Protein AF-A0A820R2N9-F1 (afdb_monomer_lite)

Foldseek 3Di:
DQDPPPQPAAWPDKDAQLAHNLWIWTDGQFFAIWIQGNVRDTDGQDDPPDTGAKDWDAALNNQWIWIAHQQQKIWIAGPPVRHTDDIDGDADPVRGGHGDDDDDHDNDDPDDPPD

Secondary structure (DSSP, 8-state):
----TT--S-EEEEEEETTEEEEEEEEESSS--EEE-TT--EEE--BTTB-S--EEEE-SSSSEEEEE-TTSEEEEEETTT--EEEEEE-B-TTS-B---------SSS------

Sequence (115 aa):
RTRISCLKSPILKVQFHPRKSSYLLICPMKHPPILIDNNGKNTIVTIDDEPNDIISTFDRKGEHIILGNSRGLMVVKTFPDLKTISSFRITTGTNTNTVLRHIEIPRRGKYKLNL

Organism: NCBI:txid433720

pLDDT: mean 86.58, std 12.35, range [49.25, 97.25]

InterPro domains:
  IPR037850 Retinoblastoma-binding protein 5/Swd1 [PTHR44040] (6-111)

Structure (mmCIF, N/CA/C/O backbone):
data_AF-A0A820R2N9-F1
#
_entry.id   AF-A0A820R2N9-F1
#
loop_
_atom_site.group_PDB
_atom_site.id
_atom_site.type_symbol
_atom_site.label_atom_id
_atom_site.label_alt_id
_atom_site.label_comp_id
_atom_site.label_asym_id
_atom_site.label_entity_id
_atom_site.label_seq_id
_atom_site.pdbx_PDB_ins_code
_atom_site.Cartn_x
_atom_site.Cartn_y
_atom_site.Cartn_z
_atom_site.occupancy
_atom_site.B_iso_or_equiv
_atom_site.auth_seq_id
_atom_site.auth_comp_id
_atom_site.auth_asym_id
_atom_site.auth_atom_id
_atom_site.pdbx_PDB_model_num
ATOM 1 N N . ARG A 1 1 ? -21.145 3.793 2.844 1.00 49.25 1 ARG A N 1
ATOM 2 C CA . ARG A 1 1 ? -20.503 3.007 1.757 1.00 49.25 1 ARG A CA 1
ATOM 3 C 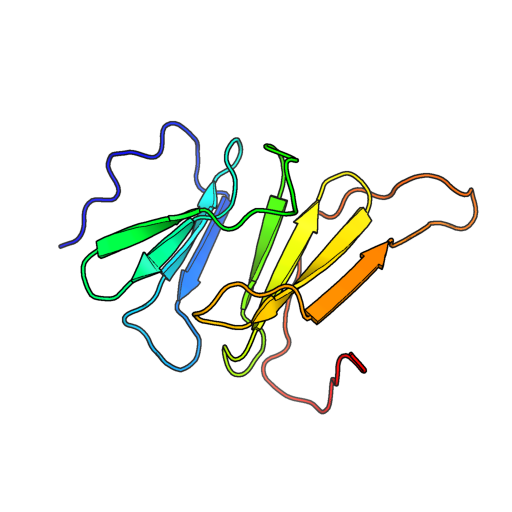C . ARG A 1 1 ? -19.506 3.924 1.048 1.00 49.25 1 ARG A C 1
ATOM 5 O O . ARG A 1 1 ? -19.941 4.768 0.278 1.00 49.25 1 ARG A O 1
ATOM 12 N N . THR A 1 2 ? -18.211 3.834 1.356 1.00 51.66 2 THR A N 1
ATOM 13 C CA . THR A 1 2 ? -17.172 4.698 0.761 1.00 51.66 2 THR A CA 1
ATOM 14 C C . THR A 1 2 ? -16.985 4.326 -0.711 1.00 51.66 2 THR A C 1
ATOM 16 O O . THR A 1 2 ? -16.623 3.191 -1.015 1.00 51.66 2 THR A O 1
ATOM 19 N N . ARG A 1 3 ? -17.292 5.241 -1.639 1.00 54.88 3 ARG A N 1
ATOM 20 C CA . ARG A 1 3 ? -16.974 5.071 -3.065 1.00 54.88 3 ARG A CA 1
ATOM 21 C C . ARG A 1 3 ? -15.584 5.640 -3.312 1.00 54.88 3 ARG A C 1
ATOM 23 O O . ARG A 1 3 ? -15.369 6.829 -3.121 1.00 54.88 3 ARG A O 1
ATOM 30 N N . ILE A 1 4 ? -14.665 4.804 -3.777 1.00 60.75 4 ILE A N 1
ATOM 31 C CA . ILE A 1 4 ? -13.340 5.244 -4.219 1.00 60.75 4 ILE A CA 1
ATOM 32 C C . ILE A 1 4 ? -13.470 5.606 -5.704 1.00 60.75 4 ILE A C 1
ATOM 34 O O . ILE A 1 4 ? -13.144 4.820 -6.585 1.00 60.75 4 ILE A O 1
ATOM 38 N N . SER A 1 5 ? -14.079 6.758 -5.990 1.00 55.47 5 SER A N 1
ATOM 39 C CA . SER A 1 5 ? -14.441 7.188 -7.352 1.00 55.47 5 SER A CA 1
ATOM 40 C C . SER A 1 5 ? -13.302 7.869 -8.121 1.00 55.47 5 SER A C 1
ATOM 42 O O . SER A 1 5 ? -13.456 8.159 -9.303 1.00 55.47 5 SER A O 1
ATOM 44 N N . CYS A 1 6 ? -12.162 8.132 -7.478 1.00 57.44 6 CYS A N 1
ATOM 45 C CA . CYS A 1 6 ? -11.064 8.916 -8.051 1.00 57.44 6 CYS A CA 1
ATOM 46 C C . CYS A 1 6 ? -9.921 8.083 -8.659 1.00 57.44 6 CYS A C 1
ATOM 48 O O . CYS A 1 6 ? -8.960 8.655 -9.170 1.00 57.44 6 CYS A O 1
ATOM 50 N N . LEU A 1 7 ? -9.996 6.749 -8.624 1.00 68.50 7 LEU A N 1
ATOM 51 C CA . LEU A 1 7 ? -8.955 5.881 -9.178 1.00 68.50 7 LEU A CA 1
ATOM 52 C C . LEU A 1 7 ? -9.228 5.599 -10.660 1.00 68.50 7 LEU A C 1
ATOM 54 O O . LEU A 1 7 ? -10.092 4.801 -11.004 1.00 68.50 7 LEU A O 1
ATOM 58 N N . LYS A 1 8 ? -8.471 6.262 -11.544 1.00 81.00 8 LYS A N 1
ATOM 59 C CA . LYS A 1 8 ? -8.556 6.103 -13.011 1.00 81.00 8 LYS A CA 1
ATOM 60 C C . LYS A 1 8 ? -7.707 4.940 -13.556 1.00 81.00 8 LYS A C 1
ATOM 62 O O . LYS A 1 8 ? -7.435 4.886 -14.753 1.00 81.00 8 LYS A O 1
ATOM 67 N N . SER A 1 9 ? -7.263 4.018 -12.701 1.00 86.25 9 SER A N 1
ATOM 68 C CA . SER A 1 9 ? -6.494 2.831 -13.099 1.00 86.25 9 SER A CA 1
ATOM 69 C C . SER A 1 9 ? -6.996 1.564 -12.397 1.00 86.25 9 SER A C 1
ATOM 71 O O . SER A 1 9 ? -7.563 1.663 -11.306 1.00 86.25 9 SER A O 1
ATOM 73 N N . PRO A 1 10 ? -6.803 0.374 -13.006 1.00 90.62 10 PRO A N 1
ATOM 74 C CA . PRO A 1 10 ? -7.122 -0.897 -12.365 1.00 90.62 10 PRO A CA 1
ATOM 75 C C . PRO A 1 10 ? -6.438 -1.043 -11.005 1.00 90.62 10 PRO A C 1
ATOM 77 O O . PRO A 1 10 ? -5.314 -0.575 -10.806 1.00 90.62 10 PRO A O 1
ATOM 80 N N . ILE A 1 11 ? -7.112 -1.721 -10.079 1.00 91.25 11 ILE A N 1
ATOM 81 C CA . ILE A 1 11 ? -6.592 -1.983 -8.738 1.00 91.25 11 ILE A CA 1
ATOM 82 C C . ILE A 1 11 ? -5.876 -3.328 -8.736 1.00 91.25 11 ILE A C 1
ATOM 84 O O . ILE A 1 11 ? -6.486 -4.346 -9.048 1.00 91.25 11 ILE A O 1
ATOM 88 N N . LEU A 1 12 ? -4.593 -3.329 -8.371 1.00 91.94 12 LEU A N 1
ATOM 89 C CA . LEU A 1 12 ? -3.780 -4.544 -8.293 1.00 91.94 12 LEU A CA 1
ATOM 90 C C . LEU A 1 12 ? -3.940 -5.251 -6.948 1.00 91.94 12 LEU A C 1
ATOM 92 O O . LEU A 1 12 ? -3.959 -6.476 -6.881 1.00 91.94 12 LEU A O 1
ATOM 96 N N . LYS A 1 13 ? -4.034 -4.477 -5.862 1.00 94.56 13 LYS A N 1
ATOM 97 C CA . LYS A 1 13 ? -4.138 -5.009 -4.501 1.00 94.56 13 LYS A CA 1
ATOM 98 C C . LYS A 1 13 ? -4.935 -4.068 -3.610 1.00 94.56 13 LYS A C 1
ATOM 100 O O . LYS A 1 13 ? -4.795 -2.850 -3.690 1.00 94.56 13 LYS A O 1
ATOM 105 N N . VAL A 1 14 ? -5.731 -4.654 -2.724 1.00 94.94 14 VAL A N 1
ATOM 106 C CA . VAL A 1 14 ? -6.385 -3.967 -1.609 1.00 94.94 14 VAL A CA 1
ATOM 107 C C . VAL A 1 14 ? -6.070 -4.742 -0.338 1.00 94.94 14 VAL A C 1
ATOM 109 O O . VAL A 1 14 ? -6.120 -5.971 -0.332 1.00 94.94 14 VAL A O 1
ATOM 112 N N . GLN A 1 15 ? -5.740 -4.037 0.737 1.00 96.88 15 GLN A N 1
ATOM 113 C CA . GLN A 1 15 ? -5.398 -4.645 2.013 1.00 96.88 15 GLN A CA 1
ATOM 114 C C . GLN A 1 15 ? -5.960 -3.821 3.170 1.00 96.88 15 GLN A C 1
ATOM 116 O O . GLN A 1 15 ? -5.627 -2.651 3.333 1.00 96.88 15 GLN A O 1
ATOM 121 N N . PHE A 1 16 ? -6.776 -4.446 4.017 1.00 96.88 16 PHE A N 1
ATOM 122 C CA . PHE A 1 16 ? -7.142 -3.860 5.305 1.00 96.88 16 PHE A CA 1
ATOM 123 C C . PHE A 1 16 ? -5.935 -3.822 6.236 1.00 96.88 16 PHE A C 1
ATOM 125 O O . PHE A 1 16 ? -5.127 -4.756 6.258 1.00 96.88 16 PHE A O 1
ATOM 132 N N . HIS A 1 17 ? -5.848 -2.789 7.068 1.00 97.12 17 HIS A N 1
ATOM 133 C CA . HIS A 1 17 ? -4.870 -2.793 8.146 1.00 97.12 17 HIS A CA 1
ATOM 134 C C . HIS A 1 17 ? -5.152 -3.975 9.099 1.00 97.12 17 HIS A C 1
ATOM 136 O O . HIS A 1 17 ? -6.275 -4.117 9.597 1.00 97.12 17 HIS A O 1
ATOM 142 N N . PRO A 1 18 ? -4.147 -4.812 9.424 1.00 96.00 18 PRO A N 1
ATOM 143 C CA . PRO A 1 18 ? -4.350 -6.114 10.074 1.00 96.00 18 PRO A CA 1
ATOM 144 C C . PRO A 1 18 ? -4.941 -6.038 11.491 1.00 96.00 18 PRO A C 1
ATOM 146 O O . PRO A 1 18 ? -5.438 -7.037 12.007 1.00 96.00 18 PRO A O 1
ATOM 149 N N . ARG A 1 19 ? -4.873 -4.868 12.141 1.00 96.06 19 ARG A N 1
ATOM 150 C CA . ARG A 1 19 ? -5.418 -4.610 13.492 1.00 96.06 19 ARG A CA 1
ATOM 151 C C . ARG A 1 19 ? -6.453 -3.484 13.577 1.00 96.06 19 ARG A C 1
ATOM 153 O O . ARG A 1 19 ? -6.997 -3.258 14.648 1.00 96.06 19 ARG A O 1
ATOM 160 N N . LYS A 1 20 ? -6.698 -2.758 12.484 1.00 95.19 20 LYS A N 1
ATOM 161 C CA . LYS A 1 20 ? -7.528 -1.540 12.459 1.00 95.19 20 LYS A CA 1
ATOM 162 C C . LYS A 1 20 ? -8.322 -1.530 11.154 1.00 95.19 20 LYS A C 1
ATOM 164 O O . LYS A 1 20 ? -7.943 -0.859 10.205 1.00 95.19 20 LYS A O 1
ATOM 169 N N . SER A 1 21 ? -9.401 -2.308 11.085 1.00 90.56 21 SER A N 1
ATOM 170 C CA . SER A 1 21 ? -10.192 -2.529 9.856 1.00 90.56 21 SER A CA 1
ATOM 171 C C . SER A 1 21 ? -10.780 -1.260 9.228 1.00 90.56 21 SER A C 1
ATOM 173 O O . SER A 1 21 ? -11.253 -1.292 8.097 1.00 90.56 21 SER A O 1
ATOM 175 N N . SER A 1 22 ? -10.738 -0.145 9.948 1.00 91.50 22 SER A N 1
ATOM 176 C CA . SER A 1 22 ? -11.133 1.179 9.491 1.00 91.50 22 SER A CA 1
ATOM 177 C C . SER A 1 22 ? -10.124 1.841 8.536 1.00 91.50 22 SER A C 1
ATOM 179 O O . SER A 1 22 ? -10.469 2.833 7.904 1.00 91.50 22 SER A O 1
ATOM 181 N N . TYR A 1 23 ? -8.915 1.281 8.398 1.00 95.50 23 TYR A N 1
ATOM 182 C CA . TYR A 1 23 ? -7.911 1.709 7.423 1.00 95.50 23 TYR A CA 1
ATOM 183 C C . TYR A 1 23 ? -7.786 0.715 6.268 1.00 95.50 23 TYR A C 1
ATOM 185 O O . TYR A 1 23 ? -7.764 -0.506 6.468 1.00 95.50 23 TYR A O 1
ATOM 193 N N . LEU A 1 24 ? -7.618 1.256 5.063 1.00 95.44 24 LEU A N 1
ATOM 194 C CA . LEU A 1 24 ? -7.493 0.493 3.826 1.00 95.44 24 LEU A CA 1
ATOM 195 C C . LEU A 1 24 ? -6.287 0.978 3.021 1.00 95.44 24 LEU A C 1
ATOM 197 O O . LEU A 1 24 ? -6.178 2.162 2.726 1.00 95.44 24 LEU A O 1
ATOM 201 N N . LEU A 1 25 ? -5.402 0.067 2.636 1.00 96.06 25 LEU A N 1
ATOM 202 C CA . LEU A 1 25 ? -4.290 0.333 1.730 1.00 96.06 25 LEU A CA 1
ATOM 203 C C . LEU A 1 25 ? -4.635 -0.203 0.340 1.00 96.06 25 LEU A C 1
ATOM 205 O O . LEU A 1 25 ? -4.968 -1.378 0.179 1.00 96.06 25 LEU A O 1
ATOM 209 N N . ILE A 1 26 ? -4.561 0.659 -0.665 1.00 94.44 26 ILE A N 1
ATOM 210 C CA . ILE A 1 26 ? -4.908 0.357 -2.053 1.00 94.44 26 ILE A CA 1
ATOM 211 C C . ILE A 1 26 ? -3.669 0.541 -2.913 1.00 94.44 26 ILE A C 1
ATOM 213 O O . ILE A 1 26 ? -3.009 1.567 -2.813 1.00 94.44 26 ILE A O 1
ATOM 217 N N . CYS A 1 27 ? -3.378 -0.423 -3.784 1.00 93.19 27 CYS A N 1
ATOM 218 C CA . CYS A 1 27 ? -2.312 -0.345 -4.783 1.00 93.19 27 CYS A CA 1
ATOM 219 C C 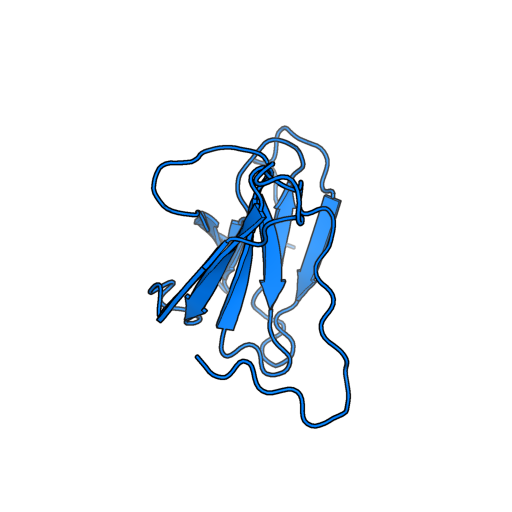. CYS A 1 27 ? -2.933 -0.322 -6.189 1.00 93.19 27 CYS A C 1
ATOM 221 O O . CYS A 1 27 ? -3.312 -1.382 -6.703 1.00 93.19 27 CYS A O 1
ATOM 223 N N . PRO A 1 28 ? -3.085 0.859 -6.807 1.00 91.75 28 PRO A N 1
ATOM 224 C CA . PRO A 1 28 ? -3.459 0.983 -8.211 1.00 91.75 28 PRO A CA 1
ATOM 225 C C . PRO A 1 28 ? -2.306 0.572 -9.134 1.00 91.75 28 PRO A C 1
ATOM 227 O O . PRO A 1 28 ? -1.150 0.543 -8.726 1.00 91.75 28 PRO A O 1
ATOM 230 N N . MET A 1 29 ? -2.609 0.286 -10.400 1.00 87.94 29 MET A N 1
ATOM 231 C CA . MET A 1 29 ? -1.589 -0.125 -11.370 1.00 87.94 29 MET A CA 1
ATOM 232 C C . MET A 1 29 ? -0.686 1.024 -11.833 1.00 87.94 29 MET A C 1
ATOM 234 O O . MET A 1 29 ? 0.489 0.800 -12.072 1.00 87.94 29 MET A O 1
ATOM 238 N N . LYS A 1 30 ? -1.231 2.235 -12.003 1.00 86.69 30 LYS A N 1
ATOM 239 C CA . LYS A 1 30 ? -0.512 3.381 -12.603 1.00 86.69 30 LYS A CA 1
ATOM 240 C C . LYS A 1 30 ? -0.271 4.543 -11.640 1.00 86.69 30 LYS A C 1
ATOM 242 O O . LYS A 1 30 ? 0.178 5.602 -12.063 1.00 86.69 30 LYS A O 1
ATOM 247 N N . HIS A 1 31 ? -0.660 4.393 -10.381 1.00 87.94 31 HIS A N 1
ATOM 248 C CA . HIS A 1 31 ? -0.581 5.458 -9.385 1.00 87.94 31 HIS A CA 1
ATOM 249 C C . HIS A 1 31 ? 0.057 4.917 -8.111 1.00 87.94 31 HIS A C 1
ATOM 251 O O . HIS A 1 31 ? -0.042 3.711 -7.864 1.00 87.94 31 HIS A O 1
ATOM 257 N N . PRO A 1 32 ? 0.655 5.786 -7.281 1.00 91.12 32 PRO A N 1
ATOM 258 C CA . PRO A 1 32 ? 1.168 5.363 -5.994 1.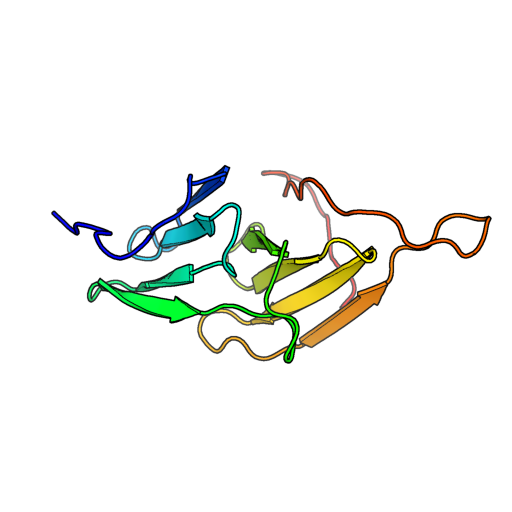00 91.12 32 PRO A CA 1
ATOM 259 C C . PRO A 1 32 ? 0.072 4.748 -5.113 1.00 91.12 32 PRO A C 1
ATOM 261 O O . PRO A 1 32 ? -1.116 5.064 -5.273 1.00 91.12 32 PRO A O 1
ATOM 264 N N . PRO A 1 33 ? 0.461 3.905 -4.147 1.00 93.75 33 PRO A N 1
ATOM 265 C CA . PRO A 1 33 ? -0.453 3.390 -3.151 1.00 93.75 33 PRO A CA 1
ATOM 266 C C . PRO A 1 33 ? -1.192 4.499 -2.401 1.00 93.75 33 PRO A C 1
ATOM 268 O O . PRO A 1 33 ? -0.649 5.568 -2.125 1.00 93.75 33 PRO A O 1
ATOM 271 N N . ILE A 1 34 ? -2.441 4.224 -2.042 1.00 93.50 34 ILE A N 1
ATOM 272 C CA . ILE A 1 34 ? -3.306 5.144 -1.308 1.00 93.50 34 ILE A CA 1
ATOM 273 C C . ILE A 1 34 ? -3.705 4.492 0.008 1.00 93.50 34 ILE A C 1
ATOM 275 O O . ILE A 1 34 ? -4.260 3.393 0.021 1.00 93.50 34 ILE A O 1
ATOM 279 N N . LEU A 1 35 ? -3.449 5.193 1.108 1.00 95.31 35 LEU A N 1
ATOM 280 C CA . LEU A 1 35 ? -3.983 4.876 2.421 1.00 95.31 35 LEU A CA 1
ATOM 281 C C . LEU A 1 35 ? -5.283 5.654 2.626 1.00 95.31 35 LEU A C 1
ATOM 283 O O . LEU A 1 35 ? -5.291 6.882 2.586 1.00 95.31 35 LEU A O 1
ATOM 287 N N . ILE A 1 36 ? -6.370 4.933 2.861 1.00 93.75 36 ILE A N 1
ATOM 288 C CA . ILE A 1 36 ? -7.667 5.493 3.224 1.00 93.75 36 ILE A CA 1
ATOM 289 C C . ILE A 1 36 ? -7.847 5.335 4.727 1.00 93.75 36 ILE A C 1
ATOM 291 O O . ILE A 1 36 ? -7.666 4.236 5.261 1.00 93.75 36 ILE A O 1
ATOM 295 N N . ASP A 1 37 ? -8.189 6.431 5.397 1.00 91.38 37 ASP A N 1
ATOM 296 C CA . ASP A 1 37 ? -8.507 6.433 6.821 1.00 91.38 37 ASP A CA 1
ATOM 297 C C . ASP A 1 37 ? -1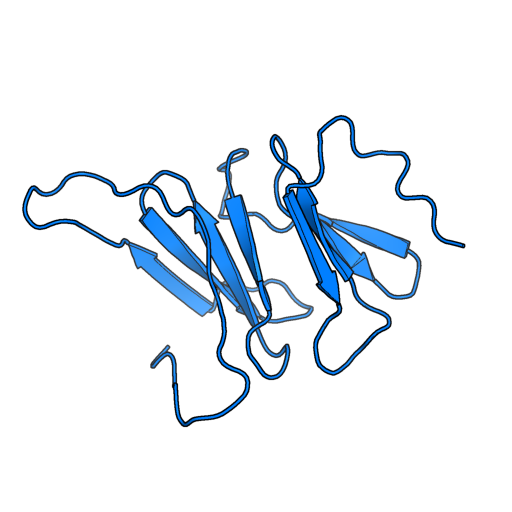0.003 6.221 7.107 1.00 91.38 37 ASP A C 1
ATOM 299 O O . ASP A 1 37 ? -10.848 6.107 6.214 1.00 91.38 37 ASP A O 1
ATOM 303 N N . ASN A 1 38 ? -10.331 6.209 8.396 1.00 86.62 38 ASN A N 1
ATOM 304 C CA . ASN A 1 38 ? -11.677 5.991 8.917 1.00 86.62 38 ASN A CA 1
ATOM 305 C C . ASN A 1 38 ? -12.694 7.041 8.441 1.00 86.62 38 ASN A C 1
ATOM 307 O O . ASN A 1 38 ? -13.891 6.763 8.406 1.00 86.62 38 ASN A O 1
ATOM 311 N N . ASN A 1 39 ? -12.221 8.238 8.096 1.00 87.38 39 ASN A N 1
ATOM 312 C CA . ASN A 1 39 ? -13.036 9.358 7.640 1.00 87.38 39 ASN A CA 1
ATOM 313 C C . ASN A 1 39 ? -13.164 9.373 6.107 1.00 87.38 39 ASN A C 1
ATOM 315 O O . ASN A 1 39 ? -13.804 10.261 5.547 1.00 87.38 39 ASN A O 1
ATOM 319 N N . GLY A 1 40 ? -12.554 8.402 5.417 1.00 84.69 40 GLY A N 1
ATOM 320 C CA . GLY A 1 40 ? -12.489 8.358 3.961 1.00 84.69 40 GLY A CA 1
ATOM 321 C C . GLY A 1 40 ? -11.478 9.339 3.365 1.00 84.69 40 GLY A C 1
ATOM 322 O O . GLY A 1 40 ? -11.524 9.580 2.159 1.00 84.69 40 GLY A O 1
ATOM 323 N N . LYS A 1 41 ? -10.573 9.912 4.172 1.00 89.75 41 LYS A N 1
ATOM 324 C CA . LYS A 1 41 ? -9.477 10.741 3.665 1.00 89.75 41 LYS A CA 1
ATOM 325 C C . LYS A 1 41 ? -8.460 9.843 2.972 1.00 89.75 41 LYS A C 1
ATOM 327 O O . LYS A 1 41 ? -8.013 8.841 3.528 1.00 89.75 41 LYS A O 1
ATOM 332 N N . ASN A 1 42 ? -8.069 10.261 1.774 1.00 90.31 42 ASN A N 1
ATOM 333 C CA . ASN A 1 42 ? -7.069 9.585 0.962 1.00 90.31 42 ASN A CA 1
ATOM 334 C C . ASN A 1 42 ? -5.702 10.237 1.184 1.00 90.31 42 ASN A C 1
ATOM 336 O O . ASN A 1 42 ? -5.544 11.436 0.954 1.00 90.31 42 ASN A O 1
ATOM 340 N N . THR A 1 43 ? -4.713 9.441 1.570 1.00 92.94 43 THR A N 1
ATOM 341 C CA . THR A 1 43 ? -3.316 9.861 1.702 1.00 92.94 43 THR A CA 1
ATOM 342 C C . THR A 1 43 ? -2.467 9.055 0.728 1.00 92.94 43 THR A C 1
ATOM 344 O O . THR A 1 43 ? -2.496 7.826 0.745 1.00 92.94 43 THR A O 1
ATOM 347 N N . ILE A 1 44 ? -1.721 9.739 -0.138 1.00 92.31 44 ILE A N 1
ATOM 348 C CA . ILE A 1 44 ? -0.800 9.096 -1.080 1.00 92.31 44 ILE A CA 1
ATOM 349 C C . ILE A 1 44 ? 0.424 8.600 -0.300 1.00 92.31 44 ILE A C 1
ATOM 351 O O . ILE A 1 44 ? 0.989 9.333 0.509 1.00 92.31 44 ILE A O 1
ATOM 355 N N . VAL A 1 45 ? 0.829 7.356 -0.541 1.00 93.44 45 VAL A N 1
ATOM 356 C CA . VAL A 1 45 ? 1.998 6.727 0.077 1.00 93.44 45 VAL A CA 1
ATOM 357 C C . VAL A 1 45 ? 3.061 6.509 -1.001 1.00 93.44 45 VAL A C 1
ATOM 359 O O . VAL A 1 45 ? 2.978 5.560 -1.779 1.00 93.44 45 VAL A O 1
ATOM 362 N N . THR A 1 46 ? 4.054 7.397 -1.064 1.00 90.38 46 THR A N 1
ATOM 363 C CA . THR A 1 46 ? 5.126 7.369 -2.076 1.00 90.38 46 THR A CA 1
ATOM 364 C C . THR A 1 46 ? 6.475 6.942 -1.503 1.00 90.38 46 THR A C 1
ATOM 366 O O . THR A 1 46 ? 6.680 6.884 -0.286 1.00 90.38 46 THR A O 1
ATOM 369 N N . ILE A 1 47 ? 7.407 6.648 -2.408 1.00 88.44 47 ILE A N 1
ATOM 370 C CA . ILE A 1 47 ? 8.841 6.617 -2.135 1.00 88.44 47 ILE A CA 1
ATOM 371 C C . ILE A 1 47 ? 9.413 7.893 -2.756 1.00 88.44 47 ILE A C 1
ATOM 373 O O . ILE A 1 47 ? 9.484 7.978 -3.979 1.00 88.44 47 ILE A O 1
ATOM 377 N N . ASP A 1 48 ? 9.770 8.871 -1.923 1.00 80.25 48 ASP A N 1
ATOM 378 C CA . ASP A 1 48 ? 10.280 10.180 -2.356 1.00 80.25 48 ASP A CA 1
ATOM 379 C C . ASP A 1 48 ? 9.420 10.791 -3.492 1.00 80.25 48 ASP A C 1
ATOM 381 O O . ASP A 1 48 ? 8.186 10.712 -3.426 1.00 80.25 48 ASP A O 1
ATOM 385 N N . ASP A 1 49 ? 10.055 11.365 -4.520 1.00 69.12 49 ASP A N 1
ATOM 386 C CA . ASP A 1 49 ? 9.406 11.975 -5.692 1.00 69.12 49 ASP A CA 1
ATOM 387 C C . ASP A 1 49 ? 9.157 10.984 -6.854 1.00 69.12 49 ASP A C 1
ATOM 389 O O . ASP A 1 49 ? 8.833 11.403 -7.965 1.00 69.12 49 ASP A O 1
ATOM 393 N N . GLU A 1 50 ? 9.303 9.666 -6.648 1.00 69.25 50 GLU A N 1
ATOM 394 C CA . GLU A 1 50 ? 9.094 8.668 -7.710 1.00 69.25 50 GLU A CA 1
ATOM 395 C C . GLU A 1 50 ? 7.595 8.337 -7.868 1.00 69.25 50 GLU A C 1
ATOM 397 O O . GLU A 1 50 ? 6.978 7.769 -6.958 1.00 69.25 50 GLU A O 1
ATOM 402 N N . PRO A 1 51 ? 6.974 8.655 -9.020 1.00 64.19 51 PRO A N 1
ATOM 403 C CA . PRO A 1 51 ? 5.516 8.678 -9.112 1.00 64.19 51 PRO A CA 1
ATOM 404 C C . PRO A 1 51 ? 4.875 7.325 -9.448 1.00 64.19 51 PRO A C 1
ATOM 406 O O . PRO A 1 51 ? 3.662 7.188 -9.300 1.00 64.19 51 PRO A O 1
ATOM 409 N N . ASN A 1 52 ? 5.633 6.325 -9.914 1.00 71.94 52 ASN A N 1
ATOM 410 C CA . ASN A 1 52 ? 5.045 5.190 -10.634 1.00 71.94 52 ASN A CA 1
ATOM 411 C C . ASN A 1 52 ? 5.544 3.814 -10.153 1.00 71.94 52 ASN A C 1
ATOM 413 O O . ASN A 1 52 ? 6.656 3.670 -9.651 1.00 71.94 52 ASN A O 1
ATOM 417 N N . ASP A 1 53 ? 4.699 2.796 -10.349 1.00 84.81 53 ASP A N 1
ATOM 418 C CA . ASP A 1 53 ? 4.976 1.364 -10.147 1.00 84.81 53 ASP A CA 1
ATOM 419 C C . ASP A 1 53 ? 5.476 0.980 -8.745 1.00 84.81 53 ASP A C 1
ATOM 421 O O . ASP A 1 53 ? 6.452 0.240 -8.583 1.00 84.81 53 ASP A O 1
ATOM 425 N N . ILE A 1 54 ? 4.783 1.479 -7.719 1.00 92.88 54 ILE A N 1
ATOM 426 C CA . ILE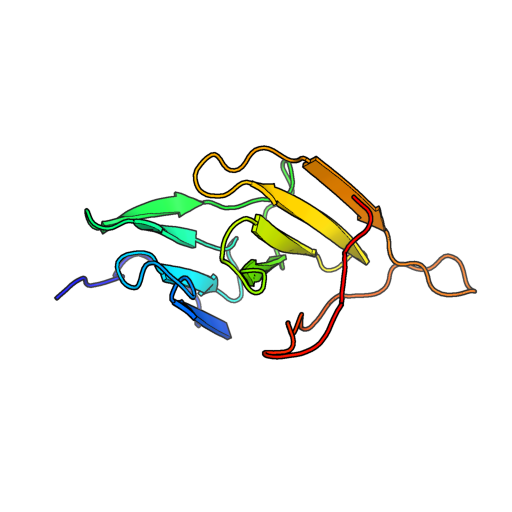 A 1 54 ? 5.056 1.149 -6.319 1.00 92.88 54 ILE A CA 1
ATOM 427 C C . ILE A 1 54 ? 4.064 0.086 -5.837 1.00 92.88 54 ILE A C 1
ATOM 429 O O . ILE A 1 54 ? 2.850 0.292 -5.826 1.00 92.88 54 ILE A O 1
ATOM 433 N N . ILE A 1 55 ? 4.592 -1.040 -5.368 1.00 94.62 55 ILE A N 1
ATOM 434 C CA . ILE A 1 55 ? 3.835 -2.045 -4.623 1.00 94.62 55 ILE A CA 1
ATOM 435 C C . ILE A 1 55 ? 3.905 -1.747 -3.129 1.00 94.62 55 ILE A C 1
ATOM 437 O O . ILE A 1 55 ? 4.899 -1.208 -2.639 1.00 94.62 55 ILE A O 1
ATOM 441 N N . SER A 1 56 ? 2.864 -2.119 -2.382 1.00 96.00 56 SER A N 1
ATOM 442 C CA . SER A 1 56 ? 2.866 -1.918 -0.933 1.00 96.00 56 SER A CA 1
ATOM 443 C C . SER A 1 56 ? 2.142 -3.000 -0.138 1.00 96.00 56 SER A C 1
ATOM 445 O O . SER A 1 56 ? 1.317 -3.770 -0.651 1.00 96.00 56 SER A O 1
ATOM 447 N N . THR A 1 57 ? 2.495 -3.090 1.143 1.00 97.25 57 THR A N 1
ATOM 448 C CA . THR A 1 57 ? 1.828 -3.957 2.111 1.00 97.25 57 THR A CA 1
ATOM 449 C C . THR A 1 57 ? 2.021 -3.454 3.535 1.00 97.25 57 THR A C 1
ATOM 451 O O . THR A 1 57 ? 3.070 -2.905 3.865 1.00 97.25 57 THR A O 1
ATOM 454 N N . PHE A 1 58 ? 1.050 -3.709 4.406 1.00 97.06 58 PHE A N 1
ATOM 455 C CA . PHE A 1 58 ? 1.289 -3.649 5.847 1.00 97.06 58 PHE A CA 1
ATOM 456 C C . PHE A 1 58 ? 2.198 -4.789 6.297 1.00 97.06 58 PHE A C 1
ATOM 458 O O . PHE A 1 58 ? 2.133 -5.892 5.741 1.00 97.06 58 PHE A O 1
ATOM 465 N N . ASP A 1 59 ? 2.978 -4.531 7.346 1.00 94.56 59 ASP A N 1
ATOM 466 C CA . ASP A 1 59 ? 3.593 -5.588 8.141 1.00 94.56 59 ASP A CA 1
ATOM 467 C C . ASP A 1 59 ? 2.539 -6.371 8.958 1.00 94.56 59 ASP A C 1
ATOM 469 O O . ASP A 1 59 ? 1.334 -6.113 8.900 1.00 94.56 59 ASP A O 1
ATOM 473 N N . ARG A 1 60 ? 2.979 -7.357 9.747 1.00 92.38 60 ARG A N 1
ATOM 474 C CA . ARG A 1 60 ? 2.079 -8.251 10.498 1.00 92.38 60 ARG A CA 1
ATOM 475 C C . ARG A 1 60 ? 1.142 -7.521 11.450 1.00 92.38 60 ARG A C 1
ATOM 477 O O . ARG A 1 60 ? 0.027 -7.976 11.714 1.00 92.38 60 ARG A O 1
ATOM 484 N N . LYS A 1 61 ? 1.668 -6.484 12.094 1.00 93.50 61 LYS A N 1
ATOM 485 C CA . LYS A 1 61 ? 0.988 -5.771 13.171 1.00 93.50 61 LYS A CA 1
ATOM 486 C C . LYS A 1 61 ? 0.290 -4.513 12.656 1.00 93.50 61 LYS A C 1
ATOM 488 O O . LYS A 1 61 ? -0.586 -4.003 13.348 1.00 93.50 61 LYS A O 1
ATOM 493 N N . GLY A 1 62 ? 0.623 -4.079 11.444 1.00 95.00 62 GLY A N 1
ATOM 494 C CA . GLY A 1 62 ? 0.255 -2.787 10.889 1.00 95.00 62 GLY A CA 1
ATOM 495 C C . GLY A 1 62 ? 1.033 -1.631 11.520 1.00 95.00 62 GLY A C 1
ATOM 496 O O . GLY A 1 62 ? 0.593 -0.495 11.444 1.00 95.00 62 GLY A O 1
ATOM 497 N N . GLU A 1 63 ? 2.175 -1.896 12.163 1.00 95.88 63 GLU A N 1
ATOM 498 C CA . GLU A 1 63 ? 3.030 -0.827 12.711 1.00 95.88 63 GLU A CA 1
ATOM 499 C C . GLU A 1 63 ? 3.754 -0.083 11.570 1.00 95.88 63 GLU A C 1
ATOM 501 O O . GLU A 1 63 ? 4.069 1.103 11.688 1.00 95.88 63 GLU A O 1
ATOM 506 N N . HIS A 1 64 ? 3.944 -0.762 10.432 1.00 96.38 64 HIS A N 1
ATOM 507 C CA . HIS A 1 64 ? 4.666 -0.241 9.278 1.00 96.38 64 HIS A CA 1
ATOM 508 C C . HIS A 1 64 ? 3.963 -0.543 7.951 1.00 96.38 64 HIS A C 1
ATOM 510 O O . HIS A 1 64 ? 3.273 -1.558 7.800 1.00 96.38 64 HIS A O 1
ATOM 516 N N . ILE A 1 65 ? 4.214 0.321 6.968 1.00 97.25 65 ILE A N 1
ATOM 517 C CA . ILE A 1 65 ? 3.915 0.107 5.552 1.00 97.25 65 ILE A CA 1
ATOM 518 C C . ILE A 1 65 ? 5.239 -0.111 4.825 1.00 97.25 65 ILE A C 1
ATOM 520 O O . ILE A 1 65 ? 6.152 0.711 4.896 1.00 97.25 65 ILE A O 1
ATOM 524 N N . ILE A 1 66 ? 5.330 -1.231 4.121 1.00 96.44 66 ILE A N 1
ATOM 525 C CA . ILE A 1 66 ? 6.484 -1.614 3.317 1.00 96.44 66 ILE A CA 1
ATOM 526 C C . ILE A 1 66 ? 6.150 -1.299 1.863 1.00 96.44 66 ILE A C 1
ATOM 528 O O . ILE A 1 66 ? 5.107 -1.718 1.358 1.00 96.44 66 ILE A O 1
ATOM 532 N N . LEU A 1 67 ? 7.040 -0.565 1.208 1.00 95.94 67 LEU A N 1
ATOM 533 C CA . LEU A 1 67 ? 6.949 -0.130 -0.177 1.00 95.94 67 LEU A CA 1
ATOM 534 C C . LEU A 1 67 ? 8.067 -0.777 -0.988 1.00 95.94 67 LEU A C 1
ATOM 536 O O . LEU A 1 67 ? 9.164 -0.988 -0.473 1.00 95.94 67 LEU A O 1
ATOM 540 N N . GLY A 1 68 ? 7.799 -1.054 -2.259 1.00 94.62 68 GLY A N 1
ATOM 541 C CA . GLY A 1 68 ? 8.799 -1.502 -3.222 1.00 94.62 68 GLY A CA 1
ATOM 542 C C . GLY A 1 68 ? 8.536 -0.891 -4.591 1.00 94.62 68 GLY A C 1
ATOM 543 O O . GLY A 1 68 ? 7.377 -0.786 -4.975 1.00 94.62 68 GLY A O 1
ATOM 544 N N . ASN A 1 69 ? 9.574 -0.496 -5.329 1.00 92.06 69 ASN A N 1
ATOM 545 C CA . ASN A 1 69 ? 9.421 0.014 -6.697 1.00 92.06 69 ASN A CA 1
ATOM 546 C C . ASN A 1 69 ? 10.026 -0.911 -7.766 1.00 92.06 69 ASN A C 1
ATOM 548 O O . ASN A 1 69 ? 10.672 -1.925 -7.481 1.00 92.06 69 ASN A O 1
ATOM 552 N N . SER A 1 70 ? 9.853 -0.520 -9.028 1.00 88.69 70 SER A N 1
ATOM 553 C CA . SER A 1 70 ? 10.386 -1.221 -10.201 1.00 88.69 70 SER A CA 1
ATOM 554 C C . SER A 1 70 ? 11.919 -1.224 -10.310 1.00 88.69 70 SER A C 1
ATOM 556 O O . SER A 1 70 ? 12.466 -1.932 -11.151 1.00 88.69 70 SER A O 1
ATOM 558 N N . ARG A 1 71 ? 12.634 -0.490 -9.448 1.00 88.38 71 ARG A N 1
ATOM 559 C CA . ARG A 1 71 ? 14.105 -0.420 -9.417 1.00 88.38 71 ARG A CA 1
ATOM 560 C C . ARG A 1 71 ? 14.726 -1.199 -8.252 1.00 88.38 71 ARG A C 1
ATOM 562 O O . ARG A 1 71 ? 15.909 -1.024 -7.970 1.00 88.38 71 ARG A O 1
ATOM 569 N N . GLY A 1 72 ? 13.951 -2.018 -7.547 1.00 90.00 72 GLY A N 1
ATOM 570 C CA . GLY A 1 72 ? 14.465 -2.834 -6.444 1.00 90.00 72 GLY A CA 1
ATOM 571 C C . GLY A 1 72 ? 14.609 -2.081 -5.127 1.00 90.00 72 GLY A C 1
ATOM 572 O O . GLY A 1 72 ? 15.103 -2.655 -4.162 1.00 90.00 72 GLY A O 1
ATOM 573 N N . LEU A 1 73 ? 14.203 -0.808 -5.058 1.00 91.62 73 LEU A N 1
ATOM 574 C CA . LEU A 1 73 ? 14.225 -0.047 -3.814 1.00 91.62 73 LEU A CA 1
ATOM 575 C C . LEU A 1 73 ? 13.046 -0.477 -2.942 1.00 91.62 73 LEU A C 1
ATOM 577 O O . LEU A 1 73 ? 11.894 -0.364 -3.358 1.00 91.62 73 LEU A O 1
ATOM 581 N N . MET A 1 74 ? 13.357 -0.933 -1.733 1.00 93.81 74 MET A N 1
ATOM 582 C CA . MET A 1 74 ? 12.411 -1.153 -0.652 1.00 93.81 74 MET A CA 1
ATOM 583 C C . MET A 1 74 ? 12.508 -0.025 0.367 1.00 93.81 74 MET A C 1
ATOM 585 O O . MET A 1 74 ? 13.604 0.381 0.748 1.00 93.81 74 MET A O 1
ATOM 589 N N . VAL A 1 75 ? 11.357 0.450 0.836 1.00 94.94 75 VAL A N 1
ATOM 590 C CA . VAL A 1 75 ? 11.258 1.489 1.867 1.00 94.94 75 VAL A CA 1
ATOM 591 C C . VAL A 1 75 ? 10.263 1.053 2.926 1.00 94.94 75 VAL A C 1
ATOM 593 O O . VAL A 1 75 ? 9.186 0.553 2.610 1.00 94.94 75 VAL A O 1
ATOM 596 N N . VAL A 1 76 ? 10.611 1.260 4.191 1.00 95.94 76 VAL A N 1
ATOM 597 C CA . VAL A 1 76 ? 9.723 1.011 5.325 1.00 95.94 76 VAL A CA 1
ATOM 598 C C . VAL A 1 76 ? 9.321 2.346 5.930 1.00 95.94 76 VAL A C 1
ATOM 600 O O . VAL A 1 76 ? 10.175 3.152 6.310 1.00 95.94 76 VAL A O 1
ATOM 603 N N . LYS A 1 77 ? 8.012 2.577 6.016 1.00 96.62 77 LYS A N 1
ATOM 604 C CA . LYS A 1 77 ? 7.415 3.762 6.631 1.00 96.62 77 LYS A CA 1
ATOM 605 C C . LYS A 1 77 ? 6.614 3.391 7.870 1.00 96.62 77 LYS A C 1
ATOM 607 O O . LYS A 1 77 ? 5.980 2.337 7.902 1.00 96.62 77 LYS A O 1
ATOM 612 N N . THR A 1 78 ? 6.601 4.264 8.871 1.00 96.69 78 THR A N 1
ATOM 613 C CA . THR A 1 78 ? 5.702 4.129 10.023 1.00 96.69 78 THR A CA 1
ATOM 614 C C . THR A 1 78 ? 4.247 4.311 9.604 1.00 96.69 78 THR A C 1
ATOM 616 O O . THR A 1 78 ? 3.934 5.040 8.661 1.00 96.69 78 THR A O 1
ATOM 619 N N . PHE A 1 79 ? 3.341 3.667 10.330 1.00 96.06 79 PHE A N 1
ATOM 620 C CA . PHE A 1 79 ? 1.912 3.937 10.256 1.00 96.06 79 PHE A CA 1
ATOM 621 C C . PHE A 1 79 ? 1.430 4.583 11.571 1.00 96.06 79 PHE A C 1
ATOM 623 O O . PHE A 1 79 ? 1.806 4.103 12.641 1.00 96.06 79 PHE A O 1
ATOM 630 N N . PRO A 1 80 ? 0.565 5.617 11.533 1.00 93.25 80 PRO A N 1
ATOM 631 C CA . PRO A 1 80 ? -0.025 6.253 10.350 1.00 93.25 80 PRO A CA 1
ATOM 632 C C . PRO A 1 80 ? 0.808 7.409 9.770 1.00 93.25 80 PRO A C 1
ATOM 634 O O . PRO A 1 80 ? 0.432 7.940 8.731 1.00 93.25 80 PRO A O 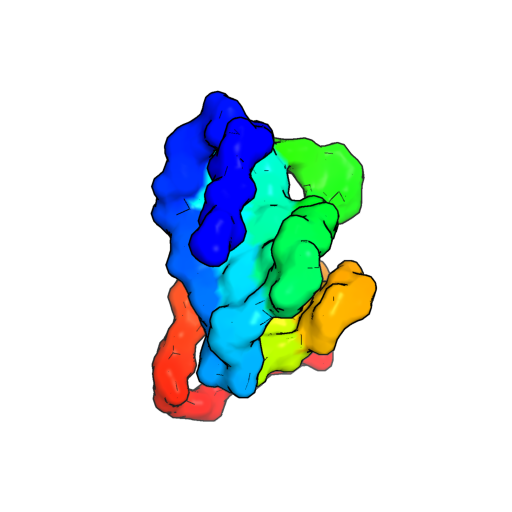1
ATOM 637 N N . ASP A 1 81 ? 1.915 7.792 10.411 1.00 94.44 81 ASP A N 1
ATOM 638 C CA . ASP A 1 81 ? 2.617 9.058 10.133 1.00 94.44 81 ASP A CA 1
ATOM 639 C C . ASP A 1 81 ? 3.431 9.072 8.828 1.00 94.44 81 ASP A C 1
ATOM 641 O O . ASP A 1 81 ? 3.912 10.120 8.407 1.00 94.44 81 ASP A O 1
ATOM 645 N N . LEU A 1 82 ? 3.611 7.915 8.182 1.00 95.38 82 LEU A N 1
ATOM 646 C CA . LEU A 1 82 ? 4.328 7.752 6.911 1.00 95.38 82 LEU A CA 1
ATOM 647 C C . LEU A 1 82 ? 5.797 8.217 6.935 1.00 95.38 82 LEU A C 1
ATOM 649 O O . LEU A 1 82 ? 6.395 8.485 5.882 1.00 95.38 82 LEU A O 1
ATOM 653 N N . LYS A 1 83 ? 6.420 8.248 8.119 1.00 95.56 83 LYS A N 1
ATOM 654 C CA . LYS A 1 83 ? 7.839 8.578 8.271 1.00 95.56 83 LYS A CA 1
ATOM 655 C C . LYS A 1 83 ? 8.694 7.412 7.791 1.00 95.56 83 LYS A C 1
ATOM 657 O O . LYS A 1 83 ? 8.527 6.291 8.263 1.00 95.56 83 LYS A O 1
ATOM 662 N N . THR A 1 84 ? 9.626 7.672 6.878 1.00 95.38 84 THR A N 1
ATOM 663 C CA . THR A 1 84 ? 10.611 6.671 6.447 1.00 95.38 84 THR A CA 1
ATOM 664 C C . THR A 1 84 ? 11.539 6.322 7.610 1.00 95.38 84 THR A C 1
ATOM 666 O O . THR A 1 84 ? 12.137 7.217 8.204 1.00 95.38 84 THR A O 1
ATOM 669 N N . ILE A 1 85 ? 11.650 5.032 7.931 1.00 95.50 85 ILE A N 1
ATOM 670 C CA . ILE A 1 85 ? 12.542 4.521 8.988 1.00 95.50 85 ILE A CA 1
ATOM 671 C C . ILE A 1 85 ? 13.670 3.652 8.444 1.00 95.50 85 ILE A C 1
ATOM 673 O O . ILE A 1 85 ? 14.676 3.477 9.117 1.00 95.50 85 ILE A O 1
ATOM 677 N N . SER A 1 86 ? 13.524 3.116 7.234 1.00 94.19 86 SER A N 1
ATOM 678 C CA . SER A 1 86 ? 14.572 2.334 6.586 1.00 94.19 86 SER A CA 1
ATOM 679 C C . SER A 1 86 ? 14.358 2.293 5.080 1.00 94.19 86 SER A C 1
ATOM 681 O O . SER A 1 86 ? 13.222 2.366 4.600 1.00 94.19 86 SER A O 1
ATOM 683 N N . SER A 1 87 ? 15.450 2.141 4.341 1.00 93.88 87 SER A N 1
ATOM 684 C CA . SER A 1 87 ? 15.440 1.959 2.896 1.00 93.88 87 SER A CA 1
ATOM 685 C C . SER A 1 87 ? 16.628 1.111 2.471 1.00 93.88 87 SER A C 1
ATOM 687 O O . SER A 1 87 ? 17.753 1.371 2.894 1.00 93.88 87 SER A O 1
ATOM 689 N N . PHE A 1 88 ? 16.402 0.134 1.603 1.00 91.06 88 PHE A N 1
ATOM 690 C CA . PHE A 1 88 ? 17.467 -0.695 1.046 1.00 91.06 88 PHE A CA 1
ATOM 691 C C . PHE A 1 88 ? 17.136 -1.094 -0.388 1.00 91.06 88 PHE A C 1
ATOM 693 O O . PHE A 1 88 ? 15.971 -1.198 -0.769 1.00 91.06 88 PHE A O 1
ATOM 700 N N . ARG A 1 89 ? 18.167 -1.312 -1.204 1.00 90.25 89 ARG A N 1
ATOM 701 C CA . ARG A 1 89 ? 18.009 -1.735 -2.597 1.00 90.25 89 ARG A CA 1
ATOM 702 C C . ARG A 1 89 ? 18.365 -3.208 -2.735 1.00 90.25 89 ARG A C 1
ATOM 704 O O . ARG A 1 89 ? 19.440 -3.625 -2.321 1.00 90.25 89 ARG A O 1
ATOM 711 N N . ILE A 1 90 ? 17.467 -3.971 -3.345 1.00 88.06 90 ILE A N 1
ATOM 712 C CA . ILE A 1 90 ? 17.709 -5.355 -3.742 1.00 88.06 90 ILE A CA 1
ATOM 713 C C . ILE A 1 90 ? 18.500 -5.339 -5.052 1.00 88.06 90 ILE A C 1
ATOM 715 O O . ILE A 1 90 ? 18.030 -4.816 -6.065 1.00 88.06 90 ILE A O 1
ATOM 719 N N . THR A 1 91 ? 19.699 -5.914 -5.024 1.00 83.75 91 THR A N 1
ATOM 720 C CA . THR A 1 91 ? 20.572 -6.084 -6.188 1.00 83.75 91 THR A CA 1
ATOM 721 C C . THR A 1 91 ? 20.668 -7.559 -6.565 1.00 83.75 91 THR A C 1
ATOM 723 O O . THR A 1 91 ? 20.619 -8.446 -5.713 1.00 83.75 91 THR A O 1
ATOM 726 N N . THR A 1 92 ? 20.801 -7.834 -7.859 1.00 81.25 92 THR A N 1
ATOM 727 C CA . THR A 1 92 ? 21.248 -9.146 -8.346 1.00 81.25 92 THR A CA 1
ATOM 728 C C . THR A 1 92 ? 22.758 -9.108 -8.563 1.00 81.25 92 THR A C 1
ATOM 730 O O . THR A 1 92 ? 23.333 -8.031 -8.727 1.00 81.25 92 THR A O 1
ATOM 733 N N . GLY A 1 93 ? 23.417 -10.273 -8.575 1.00 76.12 93 GLY A N 1
ATOM 734 C CA . GLY A 1 93 ? 24.881 -10.388 -8.683 1.00 76.12 93 GLY A CA 1
ATOM 735 C C . GLY A 1 93 ? 25.516 -9.717 -9.912 1.00 76.12 93 GLY A C 1
ATOM 736 O O . GLY A 1 93 ? 26.731 -9.583 -9.967 1.00 76.12 93 GLY A O 1
ATOM 737 N N . THR A 1 94 ? 24.715 -9.257 -10.878 1.00 78.25 94 THR A N 1
ATOM 738 C CA . THR A 1 94 ? 25.149 -8.499 -12.060 1.00 78.25 94 THR A CA 1
ATOM 739 C C . THR A 1 94 ? 25.057 -6.974 -11.896 1.00 78.25 94 THR A C 1
ATOM 741 O O . THR A 1 94 ? 25.157 -6.257 -12.886 1.00 78.25 94 THR A O 1
ATOM 744 N N . ASN A 1 95 ? 24.856 -6.448 -10.678 1.00 69.38 95 ASN A N 1
ATOM 745 C CA . ASN A 1 95 ? 24.645 -5.013 -10.400 1.00 69.38 95 ASN A CA 1
ATOM 746 C C . ASN A 1 95 ? 23.476 -4.383 -11.188 1.00 69.38 95 ASN A C 1
ATOM 748 O O . ASN A 1 95 ? 23.408 -3.165 -11.352 1.00 69.38 95 ASN A O 1
ATOM 752 N N . THR A 1 96 ? 22.526 -5.198 -11.654 1.00 76.19 96 THR A N 1
ATOM 753 C CA . THR A 1 96 ? 21.322 -4.724 -12.346 1.00 76.19 96 THR A CA 1
ATOM 754 C C . THR A 1 96 ? 20.145 -4.588 -11.378 1.00 76.19 96 THR A C 1
ATOM 756 O O . THR A 1 96 ? 19.996 -5.356 -10.420 1.00 76.19 96 THR A O 1
ATOM 759 N N . ASN A 1 97 ? 19.296 -3.584 -11.619 1.00 78.81 97 ASN A N 1
ATOM 760 C CA . ASN A 1 97 ? 18.092 -3.362 -10.821 1.00 78.81 97 ASN A CA 1
ATOM 761 C C . ASN A 1 97 ? 17.089 -4.500 -11.035 1.00 78.81 97 ASN A C 1
ATOM 763 O O . ASN A 1 97 ? 16.836 -4.913 -12.165 1.00 78.81 97 ASN A O 1
ATOM 767 N N . THR A 1 98 ? 16.472 -4.960 -9.947 1.00 85.56 98 THR A N 1
ATOM 768 C CA . THR A 1 98 ? 15.432 -5.997 -9.992 1.00 85.56 98 THR A CA 1
ATOM 769 C C . THR A 1 98 ? 14.065 -5.395 -9.724 1.00 85.56 98 THR A C 1
ATOM 771 O O . THR A 1 98 ? 13.868 -4.710 -8.725 1.00 85.56 98 THR A O 1
ATOM 774 N N . VAL A 1 99 ? 13.100 -5.675 -10.598 1.00 88.50 99 VAL A N 1
ATOM 775 C CA . VAL A 1 99 ? 11.719 -5.204 -10.441 1.00 88.50 99 VAL A CA 1
ATOM 776 C C . VAL A 1 99 ? 11.045 -5.948 -9.289 1.00 88.50 99 VAL A C 1
ATOM 778 O O . VAL A 1 99 ? 10.930 -7.174 -9.324 1.00 88.50 99 VAL A O 1
ATOM 781 N N . LEU A 1 100 ? 10.527 -5.216 -8.301 1.00 89.44 100 LEU A N 1
ATOM 782 C CA . LEU A 1 100 ? 9.710 -5.803 -7.240 1.00 89.44 100 LEU A CA 1
ATOM 783 C C . LEU A 1 100 ? 8.265 -5.951 -7.721 1.00 89.44 100 LEU A C 1
ATOM 785 O O . LEU A 1 100 ? 7.641 -4.983 -8.147 1.00 89.44 100 LEU A O 1
ATOM 789 N N . ARG A 1 101 ? 7.734 -7.179 -7.672 1.00 89.62 101 ARG A N 1
ATOM 790 C CA . ARG A 1 101 ? 6.389 -7.513 -8.183 1.00 89.62 101 ARG A CA 1
ATOM 791 C C . ARG A 1 101 ? 5.350 -7.708 -7.086 1.00 89.62 101 ARG A C 1
ATOM 793 O O . ARG A 1 101 ? 4.203 -7.308 -7.255 1.00 89.62 101 ARG A O 1
ATOM 800 N N . HIS A 1 102 ? 5.737 -8.328 -5.974 1.00 90.69 102 HIS A N 1
ATOM 801 C CA . HIS A 1 102 ? 4.856 -8.560 -4.835 1.00 90.69 102 HIS A CA 1
ATOM 802 C C . HIS A 1 102 ? 5.664 -8.659 -3.535 1.00 90.69 102 HIS A C 1
ATOM 804 O O . HIS A 1 102 ? 6.806 -9.114 -3.547 1.00 90.69 102 HIS A O 1
ATOM 810 N N . ILE A 1 103 ? 5.058 -8.244 -2.420 1.00 93.00 103 ILE A N 1
ATOM 811 C CA . ILE A 1 103 ? 5.604 -8.389 -1.065 1.00 93.00 103 ILE A CA 1
ATOM 812 C C . ILE A 1 103 ? 4.534 -9.077 -0.226 1.00 93.00 103 ILE A C 1
ATOM 814 O O . ILE A 1 103 ? 3.399 -8.592 -0.137 1.00 93.00 103 ILE A O 1
ATOM 818 N N . GLU A 1 104 ? 4.899 -10.195 0.394 1.00 93.25 104 GLU A N 1
ATOM 819 C CA . GLU A 1 104 ? 4.012 -10.976 1.246 1.00 93.25 104 GLU A CA 1
ATOM 820 C C . GLU A 1 104 ? 4.575 -11.095 2.658 1.00 93.25 104 GLU A C 1
ATOM 822 O O . GLU A 1 104 ? 5.766 -11.326 2.860 1.00 93.25 104 GLU A O 1
ATOM 827 N N . ILE A 1 105 ? 3.693 -10.918 3.639 1.00 92.19 105 ILE A N 1
ATOM 828 C CA . ILE A 1 105 ? 4.043 -10.907 5.053 1.00 92.19 105 ILE A CA 1
ATOM 829 C C . ILE A 1 105 ? 3.395 -12.122 5.730 1.00 92.19 105 ILE A C 1
ATOM 831 O O . ILE A 1 105 ? 2.163 -12.214 5.767 1.00 92.19 105 ILE A O 1
ATOM 835 N N . PRO A 1 106 ? 4.184 -13.068 6.276 1.00 90.69 106 PRO A N 1
ATOM 836 C CA . PRO A 1 106 ? 3.637 -14.316 6.792 1.00 90.69 106 PRO A CA 1
ATOM 837 C C . PRO A 1 106 ? 2.812 -14.102 8.064 1.00 90.69 106 PRO A C 1
ATOM 839 O O . PRO A 1 106 ? 3.145 -13.301 8.926 1.00 90.69 106 PRO A O 1
ATOM 842 N N . ARG A 1 107 ? 1.731 -14.852 8.275 1.00 86.56 107 ARG A N 1
ATOM 843 C CA . ARG A 1 107 ? 0.869 -14.628 9.460 1.00 86.56 107 ARG A CA 1
ATOM 844 C C . ARG A 1 107 ? 1.526 -15.023 10.789 1.00 86.56 107 ARG A C 1
ATOM 846 O O . ARG A 1 107 ? 1.173 -14.482 11.839 1.00 86.56 107 ARG A O 1
ATOM 853 N N . ARG A 1 108 ? 2.452 -15.983 10.751 1.00 86.06 108 ARG A N 1
ATOM 854 C CA . ARG A 1 108 ? 3.129 -16.583 11.912 1.00 86.06 108 ARG A CA 1
ATOM 855 C C . ARG A 1 108 ? 4.641 -16.621 11.678 1.00 86.06 108 ARG A C 1
ATOM 857 O O . ARG A 1 108 ? 5.088 -16.555 10.539 1.00 86.06 108 ARG A O 1
ATOM 864 N N . GLY A 1 109 ? 5.404 -16.746 12.762 1.00 79.38 109 GLY A N 1
ATOM 865 C CA . GLY A 1 109 ? 6.867 -16.818 12.737 1.00 79.38 109 GLY A CA 1
ATOM 866 C C . GLY A 1 109 ? 7.552 -15.578 13.317 1.00 79.38 109 GLY A C 1
ATOM 867 O O . GLY A 1 109 ? 6.932 -14.529 13.502 1.00 79.38 109 GLY A O 1
ATOM 868 N N . LYS A 1 110 ? 8.843 -15.727 13.633 1.00 68.56 110 LYS A N 1
ATOM 869 C CA . LYS A 1 110 ? 9.728 -14.642 14.073 1.00 68.56 110 LYS A CA 1
ATOM 870 C C . LYS A 1 110 ? 10.517 -14.128 12.870 1.00 68.56 110 LYS A C 1
ATOM 872 O O . LYS A 1 110 ? 11.693 -14.427 12.728 1.00 68.56 110 LYS A O 1
ATOM 877 N N . TYR A 1 111 ? 9.862 -13.379 11.994 1.00 68.19 111 TYR A N 1
ATOM 878 C CA . TYR A 1 111 ? 10.570 -12.553 11.023 1.00 68.19 111 TYR A CA 1
ATOM 879 C C . TYR A 1 111 ? 10.664 -11.149 11.618 1.00 68.19 111 TYR A C 1
ATOM 881 O O . TYR A 1 111 ? 9.656 -10.516 11.936 1.00 68.19 111 TYR A O 1
ATOM 889 N N . LYS A 1 112 ? 11.890 -10.696 11.854 1.00 57.66 112 LYS A N 1
ATOM 890 C CA . LYS A 1 112 ? 12.178 -9.298 12.147 1.00 57.66 112 LYS A CA 1
ATOM 891 C C . LYS A 1 112 ? 12.898 -8.749 10.932 1.00 57.66 112 LYS A C 1
ATOM 893 O O . LYS A 1 112 ? 13.926 -9.288 10.534 1.00 57.66 112 LYS A O 1
ATOM 898 N N . LEU A 1 113 ? 12.346 -7.689 10.356 1.00 55.94 113 LEU A N 1
ATOM 899 C CA . LEU A 1 113 ? 13.188 -6.748 9.642 1.00 55.94 113 LEU A CA 1
ATOM 900 C C . LEU A 1 113 ? 14.066 -6.123 10.733 1.00 55.94 113 LEU A C 1
ATOM 902 O O . LEU A 1 113 ? 13.540 -5.483 11.643 1.00 55.94 113 LEU A O 1
ATOM 906 N N . ASN A 1 114 ? 15.363 -6.419 10.722 1.00 53.78 114 ASN A N 1
ATOM 907 C CA . ASN A 1 114 ? 16.324 -5.694 11.546 1.00 53.78 114 ASN A CA 1
ATOM 908 C C . ASN A 1 114 ? 16.489 -4.326 10.874 1.00 53.78 114 ASN A C 1
ATOM 910 O O . ASN A 1 114 ? 17.285 -4.196 9.947 1.00 53.78 114 ASN A O 1
ATOM 914 N N . LEU A 1 115 ? 15.609 -3.390 11.238 1.00 50.03 115 LEU A N 1
ATOM 915 C CA . LEU A 1 115 ? 15.585 -2.007 10.758 1.00 50.03 115 LEU A CA 1
ATOM 916 C C . LEU A 1 115 ? 16.453 -1.138 11.659 1.00 50.03 115 LEU A C 1
ATOM 918 O O . LEU A 1 115 ? 16.373 -1.342 12.893 1.00 50.03 115 LEU A O 1
#

Radius of gyration: 14.21 Å; chains: 1; bounding box: 46×29×27 Å